Protein AF-A0A452ZBC3-F1 (afdb_monomer)

Sequence (76 aa):
MEGISSDKDAKGRQRVNHVTVFERPGLHEFLQKTSEFADLILFTAGLEGYAKPLVDRIDAHNRFCRRLYRPSTVTT

Radius of gyration: 14.43 Å; Cα contacts (8 Å, |Δi|>4): 81; chains: 1; bounding box: 31×21×38 Å

Solvent-accessible surface area (backbone atoms only — not comparable to full-atom values): 4795 Å² total; per-residue (Å²): 88,83,43,73,30,57,48,69,46,101,84,70,49,76,46,78,44,85,42,83,48,79,82,61,89,62,53,65,60,49,56,53,62,48,55,76,82,43,89,36,67,46,75,43,85,41,52,56,68,49,40,46,70,56,48,58,64,75,40,75,79,68,63,56,80,42,79,38,37,37,89,70,55,87,89,131

Structure (mmCIF, N/CA/C/O backbone):
data_AF-A0A452ZBC3-F1
#
_entry.id   AF-A0A452ZBC3-F1
#
loop_
_atom_site.group_PDB
_atom_site.id
_atom_site.type_symbol
_atom_site.label_atom_id
_atom_site.label_alt_id
_atom_site.label_comp_id
_atom_site.label_asym_id
_atom_site.label_entity_id
_atom_site.label_seq_id
_atom_site.pdbx_PDB_ins_code
_atom_site.Cartn_x
_atom_site.Cartn_y
_atom_site.Cartn_z
_atom_site.occupancy
_atom_site.B_iso_or_equiv
_atom_site.auth_seq_id
_atom_site.auth_comp_id
_atom_site.auth_asym_id
_atom_site.auth_atom_id
_atom_site.pdbx_PDB_model_num
ATOM 1 N N . MET A 1 1 ? 16.752 2.574 2.817 1.00 71.88 1 MET A N 1
ATOM 2 C CA . MET A 1 1 ? 16.712 1.134 2.499 1.00 71.88 1 MET A CA 1
ATOM 3 C C . MET A 1 1 ? 17.110 0.920 1.050 1.00 71.88 1 MET A C 1
ATOM 5 O O . MET A 1 1 ? 16.654 1.672 0.195 1.00 71.88 1 MET A O 1
ATOM 9 N N . GLU A 1 2 ? 17.946 -0.077 0.770 1.00 63.47 2 GLU A N 1
ATOM 10 C CA . GLU A 1 2 ? 18.317 -0.427 -0.604 1.00 63.47 2 GLU A CA 1
ATOM 11 C C . GLU A 1 2 ? 17.274 -1.377 -1.213 1.00 63.47 2 GLU A C 1
ATOM 13 O O . GLU A 1 2 ? 16.822 -2.345 -0.585 1.00 63.47 2 GLU A O 1
ATOM 18 N N . GLY A 1 3 ? 16.827 -1.054 -2.424 1.00 59.84 3 GLY A N 1
ATOM 19 C CA . GLY A 1 3 ? 15.888 -1.848 -3.205 1.00 59.84 3 GLY A CA 1
ATOM 20 C C . GLY A 1 3 ? 16.513 -2.261 -4.532 1.00 59.84 3 GLY A C 1
ATOM 21 O O . GLY A 1 3 ? 17.230 -1.483 -5.160 1.00 59.84 3 GLY A O 1
ATOM 22 N N . ILE A 1 4 ? 16.221 -3.486 -4.963 1.00 60.53 4 ILE A N 1
ATOM 23 C CA . ILE A 1 4 ? 16.577 -3.974 -6.294 1.00 60.53 4 ILE A CA 1
ATOM 24 C C . ILE A 1 4 ? 15.328 -3.856 -7.163 1.00 60.53 4 ILE A C 1
ATOM 26 O O . ILE A 1 4 ? 14.357 -4.580 -6.953 1.00 60.53 4 ILE A O 1
ATOM 30 N N . SER A 1 5 ? 15.3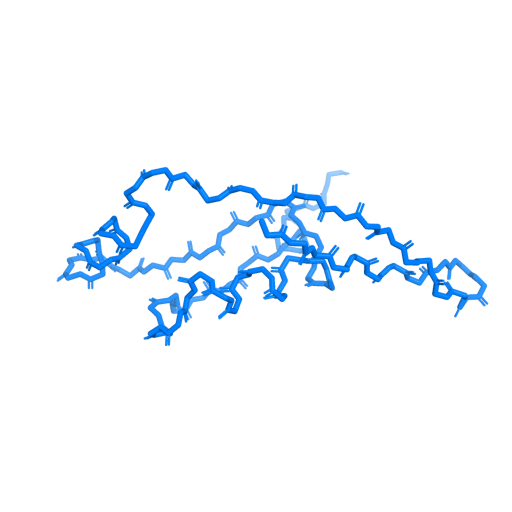50 -2.946 -8.136 1.00 62.12 5 SER A N 1
ATOM 31 C CA . SER A 1 5 ? 14.360 -2.939 -9.212 1.00 62.12 5 SER A CA 1
ATOM 32 C C . SER A 1 5 ? 14.818 -3.904 -10.292 1.00 62.12 5 SER A C 1
ATOM 34 O O . SER A 1 5 ? 15.913 -3.741 -10.832 1.00 62.12 5 SER A O 1
ATOM 36 N N . SER A 1 6 ? 13.990 -4.892 -10.609 1.00 57.91 6 SER A N 1
ATOM 37 C CA . SER A 1 6 ? 14.246 -5.846 -11.684 1.00 57.91 6 SER A CA 1
ATOM 38 C C . SER A 1 6 ? 13.245 -5.627 -12.810 1.00 57.91 6 SER A C 1
ATOM 40 O O . SER A 1 6 ? 12.113 -6.090 -12.714 1.00 57.91 6 SER A O 1
ATOM 42 N N . ASP A 1 7 ? 13.670 -4.952 -13.877 1.00 60.81 7 ASP A N 1
ATOM 43 C CA . ASP A 1 7 ? 12.906 -4.887 -15.127 1.00 60.81 7 ASP A CA 1
ATOM 44 C C . ASP A 1 7 ? 13.481 -5.883 -16.139 1.00 60.81 7 ASP A C 1
ATOM 46 O O . ASP A 1 7 ? 14.701 -6.064 -16.237 1.00 60.81 7 ASP A O 1
ATOM 50 N N . LYS A 1 8 ? 12.599 -6.545 -16.896 1.00 55.62 8 LYS A N 1
ATOM 51 C CA . LYS A 1 8 ? 12.990 -7.355 -18.056 1.00 55.62 8 LYS A CA 1
ATOM 52 C C . LYS A 1 8 ? 12.952 -6.473 -19.298 1.00 55.62 8 LYS A C 1
ATOM 54 O O . LYS A 1 8 ? 11.924 -5.866 -19.588 1.00 55.62 8 LYS A O 1
ATOM 59 N N . ASP A 1 9 ? 14.063 -6.394 -20.025 1.00 59.19 9 ASP A N 1
ATOM 60 C CA . ASP A 1 9 ? 14.085 -5.704 -21.314 1.00 59.19 9 ASP A CA 1
ATOM 61 C C . ASP A 1 9 ? 13.350 -6.513 -22.405 1.00 59.19 9 ASP A C 1
ATOM 63 O O . ASP A 1 9 ? 13.014 -7.685 -22.223 1.00 59.19 9 ASP A O 1
ATOM 67 N N . ALA A 1 10 ? 13.119 -5.901 -23.571 1.00 58.12 10 ALA A N 1
ATOM 68 C CA . ALA A 1 10 ? 12.459 -6.543 -24.715 1.00 58.12 10 ALA A CA 1
ATOM 69 C C . ALA A 1 10 ? 13.197 -7.792 -25.256 1.00 58.12 10 ALA A C 1
ATOM 71 O O . ALA A 1 10 ? 12.671 -8.494 -26.116 1.00 58.12 10 ALA A O 1
ATOM 72 N N . LYS A 1 11 ? 14.415 -8.074 -24.771 1.00 62.91 11 LYS A N 1
ATOM 73 C CA . LYS A 1 11 ? 15.237 -9.246 -25.107 1.00 62.91 11 LYS A CA 1
ATOM 74 C C . LYS A 1 11 ? 15.335 -10.242 -23.940 1.00 62.91 11 LYS A C 1
ATOM 76 O O . LYS A 1 11 ? 16.127 -11.179 -24.011 1.00 62.91 11 LYS A O 1
ATOM 81 N N . GLY A 1 12 ? 14.554 -10.049 -22.873 1.00 60.62 12 GLY A N 1
ATOM 82 C CA . GLY A 1 12 ? 14.517 -10.909 -21.692 1.00 60.62 12 GLY A CA 1
A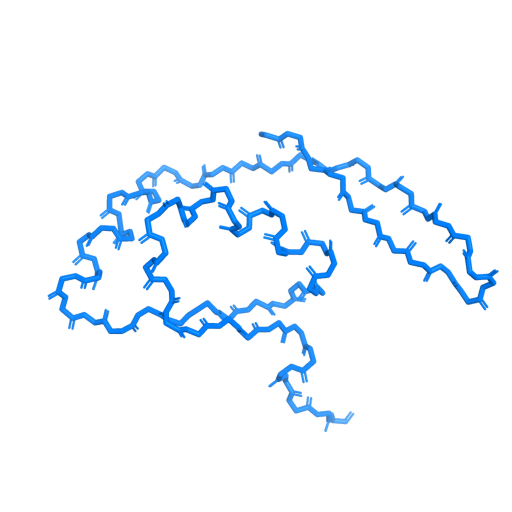TOM 83 C C . GLY A 1 12 ? 15.705 -10.756 -20.736 1.00 60.62 12 GLY A C 1
ATOM 84 O O . GLY A 1 12 ? 15.813 -11.541 -19.794 1.00 60.62 12 GLY A O 1
ATOM 85 N N . ARG A 1 13 ? 16.593 -9.772 -20.930 1.00 62.66 13 ARG A N 1
ATOM 86 C CA . ARG A 1 13 ? 17.708 -9.517 -20.008 1.00 62.66 13 ARG A CA 1
ATOM 87 C C . ARG A 1 13 ? 17.204 -8.761 -18.790 1.00 62.66 13 ARG A C 1
ATOM 89 O O . ARG A 1 13 ? 16.457 -7.788 -18.893 1.00 62.66 13 ARG A O 1
ATOM 96 N N . GLN A 1 14 ? 17.648 -9.216 -17.628 1.00 60.28 14 GLN A N 1
ATOM 97 C CA . GLN A 1 14 ? 17.345 -8.585 -16.356 1.00 60.28 14 GLN A CA 1
ATOM 98 C C . GLN A 1 14 ? 18.234 -7.352 -16.187 1.00 60.28 14 GLN A C 1
ATOM 100 O O . GLN A 1 14 ? 19.455 -7.471 -16.093 1.00 60.28 14 GLN A O 1
ATOM 105 N N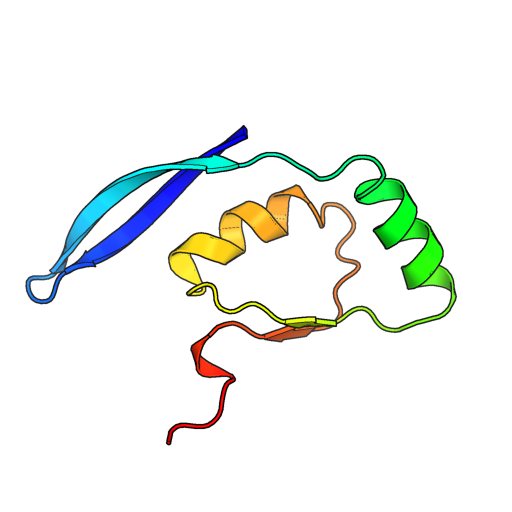 . ARG A 1 15 ? 17.631 -6.162 -16.151 1.00 62.12 15 ARG A N 1
ATOM 106 C CA . ARG A 1 15 ? 18.322 -4.945 -15.724 1.00 62.12 15 ARG A CA 1
ATOM 107 C C . ARG A 1 15 ? 18.068 -4.739 -14.240 1.00 62.12 15 ARG A C 1
ATOM 109 O O . ARG A 1 15 ? 16.934 -4.502 -13.830 1.00 62.12 15 ARG A O 1
ATOM 116 N N . VAL A 1 16 ? 19.137 -4.835 -13.454 1.00 63.38 16 VAL A N 1
ATOM 117 C CA . VAL A 1 16 ? 19.126 -4.537 -12.022 1.00 63.38 16 VAL A CA 1
ATOM 118 C C . VAL A 1 16 ? 19.435 -3.055 -11.848 1.00 63.38 16 VAL A C 1
ATOM 120 O O . VAL A 1 16 ? 20.547 -2.619 -12.138 1.00 63.38 16 VAL A O 1
ATOM 123 N N . ASN A 1 17 ? 18.454 -2.275 -11.396 1.00 68.94 17 ASN A N 1
ATOM 124 C CA . ASN A 1 17 ? 18.685 -0.897 -10.971 1.00 68.94 17 ASN A CA 1
ATOM 125 C C . ASN A 1 17 ? 18.700 -0.857 -9.437 1.00 68.94 17 ASN A C 1
ATOM 127 O O . ASN A 1 17 ? 17.742 -1.294 -8.792 1.00 68.94 17 ASN A O 1
ATOM 131 N N . HIS A 1 18 ? 19.775 -0.316 -8.865 1.00 75.81 18 HIS A N 1
ATOM 132 C CA . HIS A 1 18 ? 19.862 -0.038 -7.435 1.00 75.81 18 HIS A CA 1
ATOM 133 C C . HIS A 1 18 ? 19.129 1.266 -7.138 1.00 75.81 18 HIS A C 1
ATOM 135 O O . HIS A 1 18 ? 19.446 2.3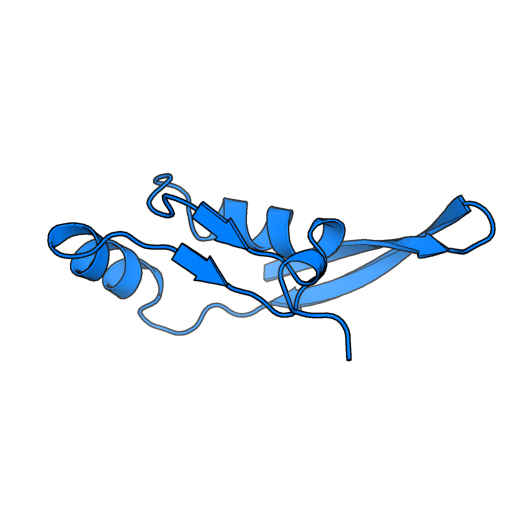07 -7.713 1.00 75.81 18 HIS A O 1
ATOM 141 N N . VAL A 1 19 ? 18.138 1.202 -6.254 1.00 82.88 19 VAL A N 1
ATOM 142 C CA . VAL A 1 19 ? 17.399 2.377 -5.793 1.00 82.88 19 VAL A CA 1
ATOM 143 C C . VAL A 1 19 ? 17.541 2.539 -4.287 1.00 82.88 19 VAL A C 1
ATOM 145 O O . VAL A 1 19 ? 17.529 1.564 -3.531 1.00 82.88 19 VAL A O 1
ATOM 148 N N . THR A 1 20 ? 17.606 3.788 -3.845 1.00 87.94 20 THR A N 1
ATOM 149 C CA . THR A 1 20 ? 17.541 4.126 -2.425 1.00 87.94 20 THR A CA 1
ATOM 150 C C . THR A 1 20 ? 16.138 4.605 -2.099 1.00 87.94 20 THR A C 1
ATOM 152 O O . THR A 1 20 ? 15.631 5.540 -2.715 1.00 87.94 20 THR A O 1
ATOM 155 N N . VAL A 1 21 ? 15.504 3.957 -1.126 1.00 91.12 21 VAL A N 1
ATOM 156 C CA . VAL A 1 21 ? 14.148 4.274 -0.672 1.00 91.12 21 VAL A CA 1
ATOM 157 C C . VAL A 1 21 ? 14.204 4.737 0.775 1.00 91.12 21 VAL A C 1
ATOM 159 O O . VAL A 1 21 ? 14.842 4.094 1.612 1.00 91.12 21 VAL A O 1
ATOM 162 N N . PHE A 1 22 ? 13.535 5.845 1.072 1.00 94.12 22 PHE A N 1
ATOM 163 C CA . PHE A 1 22 ? 13.415 6.390 2.419 1.00 94.12 22 PHE A CA 1
ATOM 164 C C . PHE A 1 22 ? 11.955 6.348 2.845 1.00 94.12 22 PHE A C 1
ATOM 166 O O . PHE A 1 22 ? 11.071 6.774 2.103 1.00 94.12 22 PHE A O 1
ATOM 173 N N . GLU A 1 23 ? 11.710 5.825 4.039 1.00 95.38 23 GLU A N 1
ATOM 174 C CA . GLU A 1 23 ? 10.384 5.850 4.635 1.00 95.38 23 GLU A CA 1
ATOM 175 C C . GLU A 1 23 ? 10.087 7.251 5.152 1.00 95.38 23 GLU A C 1
ATOM 177 O O . GLU A 1 23 ? 10.938 7.924 5.739 1.00 95.38 23 GLU A O 1
ATOM 182 N N . ARG A 1 24 ? 8.855 7.703 4.930 1.00 97.06 24 ARG A N 1
ATOM 183 C CA . ARG A 1 24 ? 8.398 8.966 5.495 1.00 97.06 24 ARG A CA 1
ATOM 184 C C . ARG A 1 24 ? 8.267 8.809 7.019 1.00 97.06 24 ARG A C 1
ATOM 186 O O . ARG A 1 24 ? 7.665 7.826 7.455 1.00 97.06 24 ARG A O 1
ATOM 193 N N . PRO A 1 25 ? 8.756 9.762 7.835 1.00 98.06 25 PRO A N 1
ATOM 194 C CA . PRO A 1 25 ? 8.545 9.726 9.280 1.00 98.06 25 PRO A CA 1
ATOM 195 C C . PRO A 1 25 ? 7.062 9.543 9.633 1.00 98.06 25 PRO A C 1
ATOM 197 O O . PRO A 1 25 ? 6.198 10.189 9.039 1.00 98.06 25 PRO A O 1
ATOM 200 N N . GLY A 1 26 ? 6.779 8.640 10.576 1.00 97.81 26 GLY A N 1
ATOM 201 C CA . GLY A 1 26 ? 5.416 8.306 11.004 1.00 97.81 26 GLY A CA 1
ATOM 202 C C . GLY A 1 26 ? 4.670 7.297 10.120 1.00 97.81 26 GLY A C 1
ATOM 203 O O . GLY A 1 26 ? 3.510 7.018 10.400 1.00 97.81 26 GLY A O 1
ATOM 204 N N . LEU A 1 27 ? 5.300 6.719 9.085 1.00 97.25 27 LEU A N 1
ATOM 205 C CA . LEU A 1 27 ? 4.664 5.748 8.179 1.00 97.25 27 LEU A CA 1
ATOM 206 C C . LEU A 1 27 ? 3.946 4.607 8.918 1.00 97.25 27 LEU A C 1
ATOM 208 O O . LEU A 1 27 ? 2.778 4.340 8.648 1.00 97.25 27 LEU A O 1
ATOM 212 N N . HIS A 1 28 ? 4.622 3.945 9.856 1.00 96.31 28 HIS A N 1
ATOM 213 C CA . HIS A 1 28 ? 4.039 2.801 10.560 1.00 96.31 28 HIS A CA 1
ATOM 214 C C . HIS A 1 28 ? 2.894 3.199 11.497 1.00 96.31 28 HIS A C 1
ATOM 216 O O . HIS A 1 28 ? 1.869 2.521 11.518 1.00 96.31 28 HIS A O 1
ATOM 222 N N . GLU A 1 29 ? 3.035 4.312 12.223 1.00 97.69 29 GLU A N 1
ATOM 223 C CA . GLU A 1 29 ? 1.973 4.838 13.090 1.00 97.69 29 GLU A CA 1
ATOM 224 C C . GLU A 1 29 ? 0.741 5.235 12.270 1.00 97.69 29 GLU A C 1
ATOM 226 O O . GLU A 1 29 ? -0.386 4.929 12.656 1.00 97.69 29 GLU A O 1
ATOM 231 N N . PHE A 1 30 ? 0.955 5.862 11.109 1.00 97.69 30 PHE A N 1
ATOM 232 C CA . PHE A 1 30 ? -0.106 6.194 10.167 1.00 97.69 30 PHE A CA 1
ATOM 233 C C . PHE A 1 30 ? -0.851 4.936 9.712 1.00 97.69 30 PHE A C 1
ATOM 235 O O . PHE A 1 30 ? -2.063 4.851 9.887 1.00 97.69 30 PHE A O 1
ATOM 242 N N . LEU A 1 31 ? -0.137 3.925 9.203 1.00 97.38 31 LEU A N 1
ATOM 243 C CA . LEU A 1 31 ? -0.762 2.678 8.750 1.00 97.38 31 LEU A CA 1
ATOM 244 C C . LEU A 1 31 ? -1.511 1.964 9.880 1.00 97.38 31 LEU A C 1
ATOM 246 O O . LEU A 1 31 ? -2.590 1.423 9.648 1.00 97.38 31 LEU A O 1
ATOM 250 N N . GLN A 1 32 ? -0.969 1.976 11.100 1.00 97.00 32 GLN A N 1
ATOM 251 C CA . GLN A 1 32 ? -1.639 1.408 12.264 1.00 97.00 32 GLN A CA 1
ATOM 252 C C . GLN A 1 32 ? -2.950 2.138 12.567 1.00 97.00 32 GLN A C 1
ATOM 254 O O . GLN A 1 32 ? -4.007 1.514 12.501 1.00 97.00 32 GLN A O 1
ATOM 259 N N . LYS A 1 33 ? -2.894 3.446 12.835 1.00 98.06 33 LYS A N 1
ATOM 260 C CA . LYS A 1 33 ? -4.068 4.230 13.239 1.00 98.06 33 LYS A CA 1
ATOM 261 C C . LYS A 1 33 ? -5.142 4.260 12.158 1.00 98.06 33 LYS A C 1
ATOM 263 O O . LYS A 1 33 ? -6.321 4.154 12.466 1.00 98.06 33 LYS A O 1
ATOM 268 N N . THR A 1 34 ? -4.763 4.381 10.885 1.00 97.81 34 THR A N 1
ATOM 269 C CA . THR A 1 34 ? -5.745 4.413 9.791 1.00 97.81 34 THR A CA 1
ATOM 270 C C . THR A 1 34 ? -6.433 3.061 9.599 1.00 97.81 34 THR A C 1
ATOM 272 O O . THR A 1 34 ? -7.628 3.034 9.320 1.00 97.81 34 THR A O 1
ATOM 275 N N . SER A 1 35 ? -5.734 1.942 9.829 1.00 97.00 35 SER A N 1
ATOM 276 C CA . SER A 1 35 ? -6.351 0.608 9.740 1.00 97.00 35 SER A CA 1
ATOM 277 C C . SER A 1 35 ? -7.414 0.327 10.811 1.00 97.00 35 SER A C 1
ATOM 279 O O . SER A 1 35 ? -8.169 -0.628 10.670 1.00 97.00 35 SER A O 1
ATOM 281 N N . GLU A 1 36 ? -7.501 1.140 11.869 1.00 97.50 36 GLU A N 1
ATOM 282 C CA . GLU A 1 36 ? -8.518 0.983 12.921 1.00 97.50 36 GLU A CA 1
ATOM 283 C C . GLU A 1 36 ? -9.911 1.444 12.470 1.00 97.50 36 GLU A C 1
ATOM 285 O O . GLU A 1 36 ? -10.911 1.016 13.043 1.00 97.50 36 GLU A O 1
ATOM 290 N N . PHE A 1 37 ? -9.993 2.311 11.456 1.00 97.81 37 PHE A N 1
ATOM 291 C CA . PHE A 1 37 ? -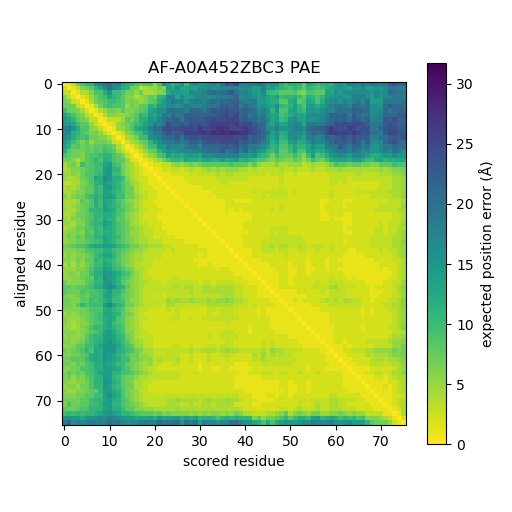11.260 2.910 11.023 1.00 97.81 37 PHE A CA 1
ATOM 292 C C . PHE A 1 37 ? -11.480 2.915 9.506 1.00 97.81 37 PHE A C 1
ATOM 294 O O . PHE A 1 37 ? -12.532 3.367 9.053 1.00 97.81 37 PHE A O 1
ATOM 301 N N . ALA A 1 38 ? -10.517 2.446 8.709 1.00 98.06 38 ALA A N 1
ATOM 302 C CA . ALA A 1 38 ? -10.632 2.422 7.257 1.00 98.06 38 AL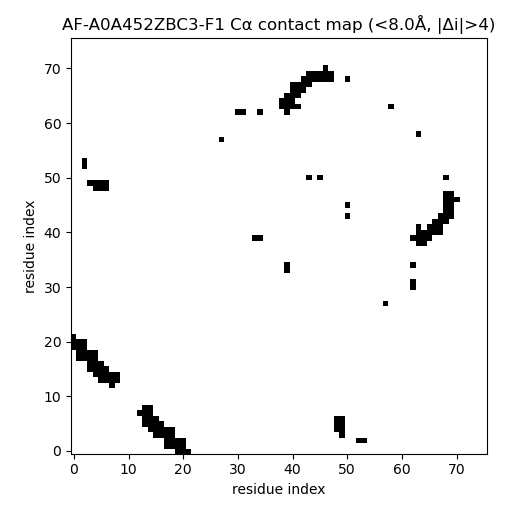A A CA 1
ATOM 303 C C . ALA A 1 38 ? -9.941 1.208 6.628 1.00 98.06 38 ALA A C 1
ATOM 305 O O . ALA A 1 38 ? -8.870 0.775 7.058 1.00 98.06 38 ALA A O 1
ATOM 306 N N . ASP A 1 39 ? -10.526 0.732 5.530 1.00 98.06 39 ASP A N 1
ATOM 307 C CA . ASP A 1 39 ? -9.892 -0.234 4.641 1.00 98.06 39 ASP A CA 1
ATOM 308 C C . ASP A 1 39 ? -8.737 0.427 3.886 1.00 98.06 39 ASP A C 1
ATOM 310 O O . ASP A 1 39 ? -8.919 1.389 3.133 1.00 98.06 39 ASP A O 1
ATOM 314 N N . LEU A 1 40 ? -7.527 -0.101 4.064 1.00 98.25 40 LEU A N 1
ATOM 315 C CA . LEU A 1 40 ? -6.349 0.439 3.399 1.00 98.25 40 LEU A CA 1
ATOM 316 C C . LEU A 1 40 ? -6.174 -0.187 2.014 1.00 98.25 40 LEU A C 1
ATOM 318 O O . LEU A 1 40 ? -5.936 -1.387 1.880 1.00 98.25 40 LEU A O 1
ATOM 322 N N . ILE A 1 41 ? -6.199 0.647 0.977 1.00 98.12 41 ILE A N 1
ATOM 323 C CA . ILE A 1 41 ? -5.863 0.256 -0.396 1.00 98.12 41 ILE A CA 1
ATOM 324 C C . ILE A 1 41 ? -4.571 0.961 -0.795 1.00 98.12 41 ILE A C 1
ATOM 326 O O . ILE A 1 41 ? -4.497 2.190 -0.804 1.00 98.12 41 ILE A O 1
ATOM 330 N N . LEU A 1 42 ? -3.553 0.189 -1.169 1.00 97.69 42 LEU A N 1
ATOM 331 C CA . LEU A 1 42 ? -2.366 0.749 -1.801 1.00 97.69 42 LEU A CA 1
ATOM 332 C C . LEU A 1 42 ? -2.676 1.025 -3.272 1.00 97.69 42 LEU A C 1
ATOM 334 O O . LEU A 1 42 ? -2.987 0.092 -4.008 1.00 97.69 42 LEU A O 1
ATOM 338 N N . PHE A 1 43 ? -2.493 2.264 -3.722 1.00 97.75 43 PHE A N 1
ATOM 339 C CA . PHE A 1 43 ? -2.545 2.613 -5.140 1.00 97.75 43 PHE A CA 1
ATOM 340 C C . PHE A 1 43 ? -1.268 3.354 -5.539 1.00 97.75 43 PHE A C 1
ATOM 342 O O . PHE A 1 43 ? -0.973 4.428 -5.020 1.00 97.75 43 PHE A O 1
ATOM 349 N N . THR A 1 44 ? -0.475 2.756 -6.429 1.00 95.75 44 THR A N 1
ATOM 350 C CA . THR A 1 44 ? 0.837 3.276 -6.820 1.00 95.75 44 THR A CA 1
ATOM 351 C C . THR A 1 44 ? 1.011 3.347 -8.332 1.00 95.75 44 THR A C 1
ATOM 353 O O . THR A 1 44 ? 0.595 2.461 -9.075 1.00 95.75 44 THR A O 1
ATOM 356 N N . ALA A 1 45 ? 1.727 4.378 -8.784 1.00 94.75 45 ALA A N 1
ATOM 357 C CA . ALA A 1 45 ? 2.227 4.469 -10.150 1.00 94.75 45 ALA A CA 1
ATOM 358 C C . ALA A 1 45 ? 3.416 3.519 -10.410 1.00 94.75 45 ALA A C 1
ATOM 360 O O . ALA A 1 45 ? 3.945 3.489 -11.518 1.00 94.75 45 ALA A O 1
ATOM 361 N N . GLY A 1 46 ? 3.893 2.762 -9.419 1.00 90.50 46 GLY A N 1
ATOM 362 C CA . GLY A 1 46 ? 4.954 1.770 -9.595 1.00 90.50 46 GLY A CA 1
ATOM 363 C C . GLY A 1 46 ? 4.485 0.523 -10.353 1.00 90.50 46 GLY A C 1
ATOM 364 O O . GLY A 1 46 ? 3.346 0.080 -10.203 1.00 90.50 46 GLY A O 1
ATOM 365 N N . LEU A 1 47 ? 5.380 -0.063 -11.153 1.00 91.50 47 LEU A N 1
ATOM 366 C CA . LEU A 1 47 ? 5.196 -1.422 -11.666 1.00 91.50 47 LEU A CA 1
ATOM 367 C C . LEU A 1 47 ? 5.325 -2.421 -10.512 1.00 91.50 47 LEU A C 1
ATOM 369 O O . LEU A 1 47 ? 6.131 -2.217 -9.602 1.00 91.50 47 LEU A O 1
ATOM 373 N N . GLU A 1 48 ? 4.562 -3.510 -10.565 1.00 92.00 48 GLU A N 1
ATOM 374 C CA . GLU A 1 48 ? 4.518 -4.506 -9.489 1.00 92.00 48 GLU A CA 1
ATOM 375 C C . GLU A 1 48 ? 5.902 -5.083 -9.161 1.00 92.00 48 GLU A C 1
ATOM 377 O O . GLU A 1 48 ? 6.270 -5.144 -7.990 1.00 92.00 48 GLU A O 1
ATOM 382 N N . GLY A 1 49 ? 6.712 -5.405 -10.177 1.00 88.12 49 GLY A N 1
ATOM 383 C CA . GLY A 1 49 ? 8.057 -5.964 -9.985 1.00 88.12 49 GLY A CA 1
ATOM 384 C C . GLY A 1 49 ? 9.005 -5.067 -9.179 1.00 88.12 49 GLY A C 1
ATOM 385 O O . GLY A 1 49 ? 9.881 -5.568 -8.479 1.00 88.12 49 GLY A O 1
ATOM 386 N N . TYR A 1 50 ? 8.800 -3.749 -9.228 1.00 87.25 50 TYR A N 1
ATOM 387 C CA . TYR A 1 50 ? 9.548 -2.776 -8.433 1.00 87.25 50 TYR A CA 1
ATOM 388 C C . TYR A 1 50 ? 8.894 -2.501 -7.075 1.00 87.25 50 TYR A C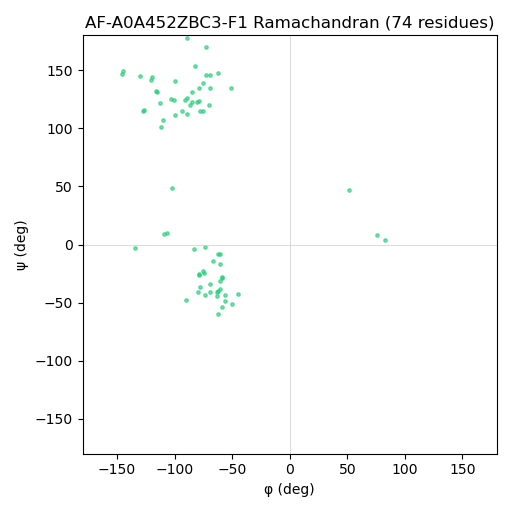 1
ATOM 390 O O . TYR A 1 50 ? 9.558 -2.468 -6.040 1.00 87.25 50 TYR A O 1
ATOM 398 N N . ALA A 1 51 ? 7.583 -2.262 -7.081 1.00 91.94 51 ALA A N 1
ATOM 399 C CA . ALA A 1 51 ? 6.870 -1.754 -5.920 1.00 91.94 51 ALA A CA 1
ATOM 400 C C . ALA A 1 51 ? 6.591 -2.848 -4.885 1.00 91.94 51 ALA A C 1
ATOM 402 O O . ALA A 1 51 ? 6.660 -2.576 -3.689 1.00 91.94 51 ALA A O 1
ATOM 403 N N . LYS A 1 52 ? 6.300 -4.083 -5.312 1.00 92.75 52 LYS A N 1
ATOM 404 C CA . LYS A 1 52 ? 5.905 -5.164 -4.402 1.00 92.75 52 LYS A CA 1
ATOM 405 C C . LYS A 1 52 ? 6.942 -5.433 -3.300 1.00 92.75 52 LYS A C 1
ATOM 407 O O . LYS A 1 52 ? 6.537 -5.414 -2.141 1.00 92.75 52 LYS A O 1
ATOM 412 N N . PRO A 1 53 ? 8.253 -5.581 -3.584 1.00 91.62 53 PRO A N 1
ATOM 413 C CA . PRO A 1 53 ? 9.248 -5.801 -2.533 1.00 91.62 53 PRO A CA 1
ATOM 414 C C . PRO A 1 53 ? 9.335 -4.661 -1.511 1.00 91.62 53 PRO A C 1
ATOM 416 O O . PRO A 1 53 ? 9.651 -4.909 -0.354 1.00 91.62 53 PRO A O 1
ATOM 419 N N . LEU A 1 54 ? 9.073 -3.416 -1.924 1.00 92.62 54 LEU A N 1
ATOM 420 C CA . LEU A 1 54 ? 9.060 -2.256 -1.025 1.00 92.62 54 LEU A CA 1
ATOM 421 C C . LEU A 1 54 ? 7.811 -2.260 -0.146 1.00 92.62 54 LEU A C 1
ATOM 423 O O . LEU A 1 54 ? 7.895 -2.042 1.059 1.00 92.62 54 LEU A O 1
ATOM 427 N N . VAL A 1 55 ? 6.664 -2.559 -0.753 1.00 93.75 55 VAL A N 1
ATOM 428 C CA . VAL A 1 55 ? 5.370 -2.645 -0.074 1.00 93.75 55 VAL A CA 1
ATOM 429 C C . VAL A 1 55 ? 5.375 -3.758 0.969 1.00 93.75 55 VAL A C 1
ATOM 431 O O . VAL A 1 55 ? 4.944 -3.529 2.091 1.00 93.75 55 VAL A O 1
ATOM 434 N N . ASP A 1 56 ? 5.916 -4.929 0.629 1.00 93.75 56 ASP A N 1
ATOM 435 C CA . ASP A 1 56 ? 6.021 -6.069 1.547 1.00 93.75 56 ASP A CA 1
ATOM 436 C C . ASP A 1 56 ? 6.826 -5.726 2.813 1.00 93.75 56 ASP A C 1
ATOM 438 O O . ASP A 1 56 ? 6.568 -6.284 3.875 1.00 93.75 56 ASP A O 1
ATOM 442 N N . ARG A 1 57 ? 7.780 -4.789 2.723 1.00 92.62 57 ARG A N 1
ATOM 443 C CA . ARG A 1 57 ? 8.592 -4.346 3.867 1.00 92.62 57 ARG A CA 1
ATOM 444 C C . ARG A 1 57 ? 7.848 -3.353 4.761 1.00 92.62 57 ARG A C 1
ATOM 446 O O . ARG A 1 57 ? 7.948 -3.454 5.978 1.00 92.62 57 ARG A O 1
ATOM 453 N N . ILE A 1 58 ? 7.098 -2.414 4.177 1.00 94.56 58 ILE A N 1
ATOM 454 C CA . ILE A 1 58 ? 6.347 -1.409 4.955 1.00 94.56 58 ILE A CA 1
ATOM 455 C C . ILE A 1 58 ? 5.043 -1.971 5.539 1.00 94.56 58 ILE A C 1
ATOM 457 O O . ILE A 1 58 ? 4.565 -1.482 6.561 1.00 94.56 58 ILE A O 1
ATOM 461 N N . ASP A 1 59 ? 4.476 -3.003 4.909 1.00 95.06 59 ASP A N 1
ATOM 462 C CA . ASP A 1 59 ? 3.214 -3.643 5.283 1.00 95.06 59 ASP A CA 1
ATOM 463 C C . ASP A 1 59 ? 3.428 -4.972 6.027 1.00 95.06 59 ASP A C 1
ATOM 465 O O . ASP A 1 59 ? 2.822 -5.998 5.716 1.00 95.06 59 ASP A O 1
ATOM 469 N N . ALA A 1 60 ? 4.298 -4.961 7.040 1.00 91.38 60 ALA A N 1
ATOM 470 C CA . ALA A 1 60 ? 4.651 -6.155 7.815 1.00 91.38 60 ALA A CA 1
ATOM 471 C C . ALA A 1 60 ? 3.457 -6.816 8.540 1.00 91.38 60 ALA A C 1
ATOM 473 O O . ALA A 1 60 ? 3.541 -7.972 8.950 1.00 91.38 60 ALA A O 1
ATOM 474 N N . HIS A 1 61 ? 2.343 -6.094 8.697 1.00 94.06 61 HIS A N 1
ATOM 475 C CA . HIS A 1 61 ? 1.127 -6.569 9.363 1.00 94.06 61 HIS A CA 1
ATOM 476 C C . HIS A 1 61 ? -0.024 -6.873 8.390 1.00 94.06 61 HIS A C 1
ATOM 478 O O . HIS A 1 61 ? -1.144 -7.085 8.848 1.00 94.06 61 HIS A O 1
ATOM 484 N N . ASN A 1 62 ? 0.235 -6.888 7.075 1.00 94.38 62 ASN A N 1
ATOM 485 C CA . ASN A 1 62 ? -0.755 -7.172 6.031 1.00 94.38 62 ASN A CA 1
ATOM 486 C C . ASN A 1 62 ? -2.038 -6.323 6.162 1.00 94.38 62 ASN A C 1
ATOM 488 O O . ASN A 1 62 ? -3.156 -6.838 6.122 1.00 94.38 62 ASN A O 1
ATOM 492 N N . ARG A 1 63 ? -1.867 -5.014 6.375 1.00 96.12 63 ARG A N 1
ATOM 493 C CA . ARG A 1 63 ? -2.944 -4.039 6.589 1.00 96.12 63 ARG A CA 1
ATOM 494 C C . ARG A 1 63 ? -3.615 -3.618 5.284 1.00 96.12 63 ARG A C 1
ATOM 496 O O . ARG A 1 63 ? -4.767 -3.195 5.318 1.00 96.12 63 ARG A O 1
ATOM 503 N N . PHE A 1 64 ? -2.921 -3.697 4.144 1.00 97.50 64 PHE A N 1
ATOM 504 C CA . PHE A 1 64 ? -3.525 -3.360 2.854 1.00 97.50 64 PHE A CA 1
ATOM 505 C C . PHE A 1 64 ? -4.463 -4.476 2.379 1.00 97.50 64 PHE A C 1
ATOM 507 O O . PHE A 1 64 ? -4.010 -5.563 2.027 1.00 97.50 64 PHE A O 1
ATOM 514 N N . CYS A 1 65 ? -5.763 -4.192 2.281 1.00 96.75 65 CYS A N 1
ATOM 515 C CA . CYS A 1 65 ? -6.752 -5.152 1.787 1.00 96.75 65 CYS A CA 1
ATOM 516 C C . CYS A 1 65 ? -6.682 -5.336 0.262 1.00 96.75 65 CYS A C 1
ATOM 518 O O . CYS A 1 65 ? -7.072 -6.381 -0.260 1.00 96.75 65 CYS A O 1
ATOM 520 N N . ARG A 1 66 ? -6.173 -4.332 -0.469 1.00 97.25 66 ARG A N 1
ATOM 521 C CA . ARG A 1 66 ? -5.921 -4.392 -1.917 1.00 97.25 66 ARG A CA 1
ATOM 522 C C . ARG A 1 66 ? -4.669 -3.613 -2.297 1.00 97.25 66 ARG A C 1
ATOM 524 O O . ARG A 1 66 ? -4.331 -2.604 -1.678 1.00 97.25 66 ARG A O 1
ATOM 531 N N . ARG A 1 67 ? -4.003 -4.071 -3.359 1.00 97.25 67 ARG A N 1
ATOM 532 C CA . ARG A 1 67 ? -2.813 -3.436 -3.935 1.00 97.25 67 ARG A CA 1
ATOM 533 C C . ARG A 1 67 ? -3.032 -3.232 -5.432 1.00 97.25 67 ARG A C 1
ATOM 535 O O . ARG A 1 67 ? -3.189 -4.193 -6.175 1.00 97.25 67 ARG A O 1
ATOM 542 N N . LEU A 1 68 ? -3.078 -1.973 -5.847 1.00 97.56 68 LEU A N 1
ATOM 543 C CA . LEU A 1 68 ? -3.297 -1.524 -7.215 1.00 97.56 68 LEU A CA 1
ATOM 544 C C . LEU A 1 68 ? -1.989 -0.927 -7.740 1.00 97.56 68 LEU A C 1
ATOM 546 O O . LEU A 1 68 ? -1.550 0.144 -7.313 1.00 97.56 68 LEU A O 1
ATOM 550 N N . TYR A 1 69 ? -1.341 -1.656 -8.641 1.00 96.44 69 TYR A N 1
ATOM 551 C CA . TYR A 1 69 ? -0.118 -1.218 -9.318 1.00 96.44 69 TYR A CA 1
ATOM 552 C C . TYR A 1 69 ? -0.450 -0.457 -10.602 1.00 96.44 69 TYR A C 1
ATOM 554 O O . TYR A 1 69 ? -1.613 -0.375 -10.997 1.00 96.44 69 TYR A O 1
ATOM 562 N N . ARG A 1 70 ? 0.574 0.045 -11.301 1.00 94.38 70 ARG A N 1
ATOM 563 C CA . ARG A 1 70 ? 0.407 0.828 -12.536 1.00 94.38 70 ARG A CA 1
ATOM 564 C C . ARG A 1 70 ? -0.600 0.242 -13.547 1.00 94.38 70 ARG A C 1
ATOM 566 O O . ARG A 1 70 ? -1.400 1.026 -14.034 1.00 94.38 70 ARG A O 1
ATOM 573 N N . PRO A 1 71 ? -0.655 -1.076 -13.839 1.00 94.25 71 PRO A N 1
ATOM 574 C CA . PRO A 1 71 ? -1.653 -1.622 -14.772 1.00 94.25 71 PRO A CA 1
ATOM 575 C C . PRO A 1 71 ? -3.123 -1.452 -14.344 1.00 94.25 71 PRO A C 1
ATOM 577 O O . PRO A 1 71 ? -4.015 -1.762 -15.121 1.00 94.25 71 PRO A O 1
ATOM 580 N N . SER A 1 72 ? -3.386 -0.983 -13.121 1.00 95.25 72 SER A N 1
ATOM 581 C CA . SER A 1 72 ? -4.737 -0.693 -12.617 1.00 95.25 72 SER A CA 1
ATOM 582 C C . SER A 1 72 ? -5.259 0.686 -13.041 1.00 95.25 72 SER A C 1
ATOM 584 O O . SER A 1 72 ? -6.386 1.038 -12.702 1.00 95.25 72 SER A O 1
ATOM 586 N N . THR A 1 73 ? -4.457 1.500 -13.736 1.00 94.44 73 THR A N 1
ATOM 587 C CA . THR A 1 73 ? -4.912 2.774 -14.309 1.00 94.44 73 THR A CA 1
ATOM 588 C C . THR A 1 73 ? -5.619 2.551 -15.643 1.00 94.44 73 THR A C 1
ATOM 590 O O . THR A 1 73 ? -5.306 1.608 -16.368 1.00 94.44 73 THR A O 1
ATOM 593 N N . VAL A 1 74 ? -6.520 3.460 -16.017 1.00 92.88 74 VAL A N 1
ATOM 594 C CA . VAL A 1 74 ? -7.095 3.471 -17.370 1.00 92.88 74 VAL A CA 1
ATOM 595 C C . VAL A 1 74 ? -6.009 3.718 -18.421 1.00 92.88 74 VAL A C 1
ATOM 597 O O . VAL A 1 74 ? -5.021 4.405 -18.157 1.00 92.88 74 VAL A O 1
ATOM 600 N N . THR A 1 75 ? -6.181 3.136 -19.605 1.00 84.69 75 THR A N 1
ATOM 601 C CA . THR A 1 75 ? -5.358 3.447 -20.779 1.00 84.69 75 THR A CA 1
ATOM 602 C C . THR A 1 75 ? -6.023 4.606 -21.517 1.00 84.69 75 THR A C 1
ATOM 604 O O . THR A 1 75 ? -7.214 4.515 -21.812 1.00 84.69 75 THR A O 1
ATOM 607 N N . THR A 1 76 ? -5.279 5.682 -21.768 1.00 69.44 76 THR A N 1
ATOM 608 C CA . THR A 1 76 ? -5.720 6.817 -22.595 1.00 69.44 76 THR A CA 1
ATOM 609 C C . THR A 1 76 ? -5.031 6.753 -23.945 1.00 69.44 76 THR A C 1
ATOM 611 O O . THR A 1 76 ? -3.833 6.384 -23.958 1.00 69.44 76 THR A O 1
#

InterPro domains:
  IPR004274 FCP1 homology domain [PF03031] (14-74)
  IPR004274 FCP1 homology domain [PS50969] (1-76)
  IPR023214 HAD superfamily [G3DSA:3.40.50.1000] (4-76)
  IPR036412 HAD-like superfamily [SSF56784] (9-74)
  IPR050365 Mitochondrial import inner membrane translocase subunit TIM50 [PTHR12210] (16-74)

pLDDT: mean 86.74, std 14.3, range [55.62, 98.25]

Foldseek 3Di:
DWFWQWDQDPVRDTDTDIDDDDDDPCLQVVLVVCLVPDAAAAADQADCSRVVVVCCVSPVVVRHPYYHYNVNDDDD

Organism: Aegilops tauschii subsp. strangulata (NCBI:txid200361)

Nearest PDB structures (foldseek):
  2hhl-assembly4_D  TM=8.763E-01  e=9.002E-05  Homo sapiens
  1t9z-assembly1_A  TM=8.636E-01  e=9.002E-05  Homo sapiens
  2q5e-assembly5_E  TM=8.680E-01  e=1.890E-04  Homo sapiens
  3l0c-assembly2_B  TM=8.708E-01  e=1.651E-04  Homo sapiens
  3l0y-assembly2_B  TM=8.673E-01  e=1.890E-04  Homo sapiens

Secondary structure (DSSP, 8-state):
-EEEEEEEPTTS-EEEEEEE--PPTTHHHHHHHHHTTS-EEEE-SS-HHHHHHHHHHH-TT--EEEEE-GGGSPP-

Mean predicted aligned error: 6.57 Å

=== Feature glossary ===
The record interleaves many kinds of information about one protein. Here is each kind framed as the question it answers.

Q: What does the local fold look like, residue by residue?
A: A 3Di character summarizes, for each residue, the relative orientation of the Cα frame of its nearest spatial neighbor. Because it encodes fold topology rather than chemistry, 3Di alignments detect remote structural similarity that sequence alignment misses.

Q: Which residues are in helices, strands, or loops?
A: Secondary structure is the local, repeating backbone conformation. DSSP classifies it into eight states by reading the hydrogen-bond network: three helix types (H, G, I), two β types (E, B), two non-regular types (T, S), and unstructured coil (-).

Q: How big and how compact is the whole molecule?
A: Three whole-structure scalars: the radius of gyration (RMS distance of Cα from centroid, in Å), the count of Cα–Cα contacts (pairs closer than 8 Å and separated by more than four residues in sequence — i.e. tertiary, not local, contacts), and the bounding-box dimensions. Together they distinguish compact globular folds from extended fibres or disordered chains.

Q: How confident is the AlphaFold model at each residue?
A: For AlphaFold models, the B-factor field carries pLDDT — the model's own estimate of local accuracy on a 0–100 scale. Regions with pLDDT<50 should be treated as essentially unmodeled; they often correspond to intrinsically disordered segments.

Q: What family and function is it annotated with?
A: Functional annotations link the protein to curated databases. InterPro entries identify conserved domains and families by matching the sequence against member-database signatures (Pfam, PROSITE, CDD, …). Gene Ontology (GO) terms describe molecular function, biological process, and cellular component in a controlled vocabulary. CATH places the structure in a hierarchical fold classification (Class/Architecture/Topology/Homologous-superfamily). The organism is the source species.

Q: What known structures does this most resemble?
A: Nearest PDB neighbors are the top structural matches found by Foldseek when searching this structure against the entire Protein Data Bank. Each hit reports a TM-score (0 to 1; >0.5 almost always implies the same fold) and an E-value. These are *structural* homologs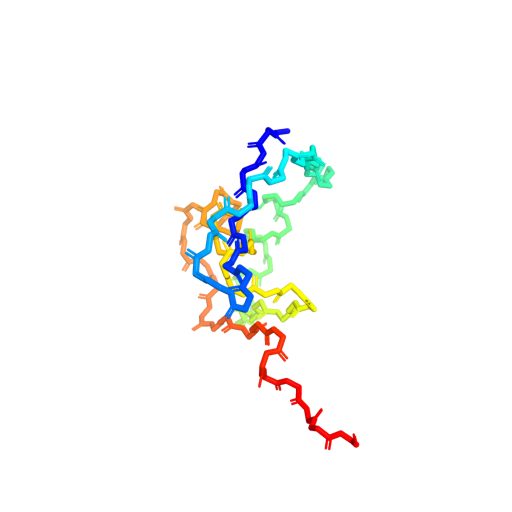 — they may share no detectable sequence similarity.

Q: Which residues are buried vs exposed?
A: Solvent-accessible surface area (SASA) is the area in Å² traced out by the centre of a 1.4 Å probe sphere (a water molecule) rolled over the protein's van der Waals surface (Shrake–Rupley / Lee–Richards construction). Buried residues have near-zero SASA; fully exposed residues can exceed 200 Å². The total SASA scal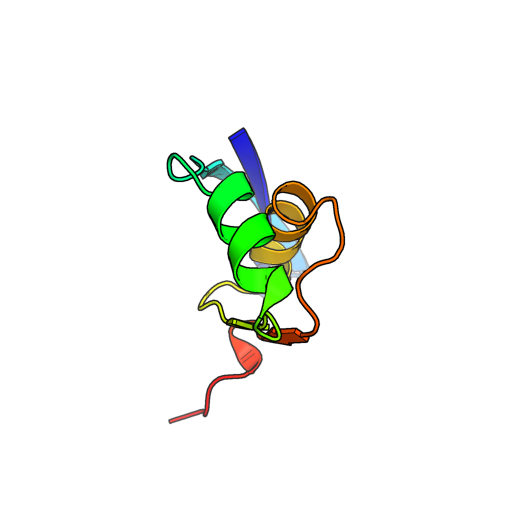es roughly with the number of surface residues.

Q: What are the backbone torsion angles?
A: φ (phi) and ψ (psi) are the two rotatable backbone dihedrals per residue: φ is the C(i-1)–N–Cα–C torsion, ψ is the N–Cα–C–N(i+1) torsion, both in degrees on (−180°, 180°]. α-helical residues cluster near (−60°, −45°); β-strand residues near (−120°, +130°). A Ramachandran plot is simply a scatter of (φ, ψ) for every residue.

Q: Are the domains correctly placed relative to each other?
A: Predicted aligned error is AlphaFold's pairwise confidence. Unlike pLDDT (per-residue), PAE is per-residue-pair and captures whether two parts of the structure are correctly placed relative to each other. Units are ångströms of expected positional error.

Q: What if only a Cα trace is available?
A: P-SEA three-state annotation labels each residue as helix, strand, or coil based purely on the geometry of the Cα trace. It serves as a fallback when the full backbone (and thus DSSP) is unavailable.

Q: What is the amino-acid chain?
A: This is the polypeptide sequence — one letter per residue, N-terminus first. Length ranges from a few dozen residues for small domains to over a thousand for large multi-domain proteins.

Q: What do the rendered images show?
A: The six renders are orthographic views along the three Cartesian axes in both directions. Representation (cartoon, sticks, or surface) and color scheme (sequence-rainbow or by-chain) vary across proteins so the training set covers all the common visualization conventions.

Q: What do the diagnostic plots show?
A: Plot images: a contact map (which residues are close in 3D, as an N×N binary image), a Ramachandran scatter (backbone torsion angles, revealing secondary-structure composition at a glance), and — for AlphaFold structures — a PAE heatmap (pairwise prediction confidence).

Q: How mobile is each atom in the crystal?
A: B-factor (Debye–Waller factor) reflects atomic displacement in the crystal lattice. It is an experimental observable (units Å²), not a prediction; low values mean the atom is pinned down, high values mean it moves or is heterogeneous across the crystal.

Q: Where is each backbone atom in 3D?
A: The mmCIF table is the protein's shape written out atom by atom. For each backbone N, Cα, C, and carbonyl O, it records an (x, y, z) coordinate triple in Å plus the residue type, chain letter, and residue number.